Protein AF-A0A391NPY3-F1 (afdb_monomer_lite)

Structure (mmCIF, N/CA/C/O backbone):
data_AF-A0A391NPY3-F1
#
_entry.id   AF-A0A391NPY3-F1
#
loop_
_atom_site.group_PDB
_atom_site.id
_atom_site.type_symbol
_atom_site.label_atom_id
_atom_site.label_alt_id
_atom_site.label_comp_id
_atom_site.label_asym_id
_atom_site.label_entity_id
_atom_site.label_seq_id
_atom_site.pdbx_PDB_ins_code
_atom_site.Cartn_x
_atom_site.Cartn_y
_atom_site.Cartn_z
_atom_site.occupancy
_atom_site.B_iso_or_equiv
_atom_site.auth_seq_id
_atom_site.auth_comp_id
_atom_site.auth_asym_id
_atom_site.auth_atom_id
_atom_site.pdbx_PDB_model_num
ATOM 1 N N . MET A 1 1 ? 20.842 -18.224 27.384 1.00 42.56 1 MET A N 1
ATOM 2 C CA . MET A 1 1 ? 20.059 -18.065 28.627 1.00 42.56 1 MET A CA 1
ATOM 3 C C . MET A 1 1 ? 18.947 -19.101 28.589 1.00 42.56 1 MET A C 1
ATOM 5 O O . MET A 1 1 ? 18.108 -19.013 27.705 1.00 42.56 1 MET A O 1
ATOM 9 N N . SER A 1 2 ? 19.017 -20.134 29.434 1.00 49.66 2 SER A N 1
ATOM 10 C CA . SER A 1 2 ? 17.992 -21.187 29.504 1.00 49.66 2 SER A CA 1
ATOM 11 C C . SER A 1 2 ? 16.787 -20.652 30.267 1.00 49.66 2 SER A C 1
ATOM 13 O O . SER A 1 2 ? 16.953 -20.115 31.360 1.00 49.66 2 SER A O 1
ATOM 15 N N . THR A 1 3 ? 15.589 -20.786 29.708 1.00 57.50 3 THR A N 1
ATOM 16 C CA . THR A 1 3 ? 14.341 -20.515 30.428 1.00 57.50 3 THR A CA 1
ATOM 17 C C . THR A 1 3 ? 14.216 -21.445 31.648 1.00 57.50 3 THR A C 1
ATOM 19 O O . THR A 1 3 ? 14.620 -22.610 31.556 1.00 57.50 3 THR A O 1
ATOM 22 N N . PRO A 1 4 ? 13.687 -20.967 32.793 1.00 59.62 4 PRO A N 1
ATOM 23 C CA . PRO A 1 4 ? 13.442 -21.801 33.969 1.00 59.62 4 PRO A CA 1
ATOM 24 C C . PRO A 1 4 ? 12.444 -22.930 33.674 1.00 59.62 4 PRO A C 1
ATOM 26 O O . PRO A 1 4 ? 11.470 -22.740 32.941 1.00 59.62 4 PRO A O 1
ATOM 29 N N . GLN A 1 5 ? 12.679 -24.106 34.262 1.00 53.53 5 GLN A N 1
ATOM 30 C CA . GLN A 1 5 ? 11.813 -25.282 34.131 1.00 53.53 5 GLN A CA 1
ATOM 31 C C . GLN A 1 5 ? 10.388 -24.971 34.610 1.00 53.53 5 GLN A C 1
ATOM 33 O O . GLN A 1 5 ? 10.174 -24.647 35.774 1.00 53.53 5 GLN A O 1
ATOM 38 N N . GLY A 1 6 ? 9.423 -25.068 33.689 1.00 64.81 6 GLY A N 1
ATOM 39 C CA . GLY A 1 6 ? 7.993 -24.871 33.953 1.00 64.81 6 GLY A CA 1
ATOM 40 C C . GLY A 1 6 ? 7.332 -23.741 33.159 1.00 64.81 6 GLY A C 1
ATOM 41 O O . GLY A 1 6 ? 6.106 -23.695 33.100 1.00 64.81 6 GLY A O 1
ATOM 42 N N . GLN A 1 7 ? 8.097 -22.865 32.499 1.00 63.81 7 GLN A N 1
ATOM 43 C CA . GLN A 1 7 ? 7.529 -21.918 31.535 1.00 63.81 7 GLN A CA 1
ATOM 44 C C . GLN A 1 7 ? 7.487 -22.544 30.140 1.00 63.81 7 GLN A C 1
ATOM 46 O O . GLN A 1 7 ? 8.518 -22.890 29.564 1.00 63.81 7 GLN A O 1
ATOM 51 N N . VAL A 1 8 ? 6.279 -22.681 29.591 1.00 66.44 8 VAL A N 1
ATOM 52 C CA . VAL A 1 8 ? 6.093 -23.021 28.179 1.00 66.44 8 VAL A CA 1
ATOM 53 C C . VAL A 1 8 ? 6.633 -21.852 27.363 1.00 66.44 8 VAL A C 1
ATOM 55 O O . VAL A 1 8 ? 6.275 -20.703 27.626 1.00 66.44 8 VAL A O 1
ATOM 58 N N . ALA A 1 9 ? 7.504 -22.123 26.392 1.00 64.56 9 ALA A N 1
ATOM 59 C CA . ALA A 1 9 ? 7.947 -21.093 25.466 1.00 64.56 9 ALA A CA 1
ATOM 60 C C . ALA A 1 9 ? 6.713 -20.518 24.757 1.00 64.56 9 ALA A C 1
ATOM 62 O O . ALA A 1 9 ? 6.048 -21.211 23.986 1.00 64.56 9 ALA A O 1
ATOM 63 N N . VAL A 1 10 ? 6.379 -19.263 25.052 1.00 66.12 10 VAL A N 1
ATOM 64 C CA . VAL A 1 10 ? 5.342 -18.553 24.309 1.00 66.12 10 VAL A CA 1
ATOM 65 C C . VAL A 1 10 ? 5.910 -18.317 22.913 1.00 66.12 10 VAL A C 1
ATOM 67 O O . VAL A 1 10 ? 7.033 -17.830 22.774 1.00 66.12 10 VAL A O 1
ATOM 70 N N . GLY A 1 11 ? 5.174 -18.741 21.885 1.00 71.00 11 GLY A N 1
ATOM 71 C CA . GLY A 1 11 ? 5.588 -18.590 20.492 1.00 71.00 11 GLY A CA 1
ATOM 72 C C . GLY A 1 11 ? 5.842 -17.130 20.089 1.00 71.00 11 GLY A C 1
ATOM 73 O O . GLY A 1 11 ? 5.640 -16.192 20.858 1.00 71.00 11 GLY A O 1
ATOM 74 N N . LEU A 1 12 ? 6.291 -16.934 18.848 1.00 76.88 12 LEU A N 1
ATOM 75 C CA . LEU A 1 12 ? 6.620 -15.613 18.312 1.00 76.88 12 LEU A CA 1
ATOM 76 C C . LEU A 1 12 ? 5.402 -14.663 18.366 1.00 76.88 12 LEU A C 1
ATOM 78 O O . LEU A 1 12 ? 4.324 -15.018 17.895 1.00 76.88 12 LEU A O 1
ATOM 82 N N . GLY A 1 13 ? 5.583 -13.444 18.888 1.00 82.00 13 GLY A N 1
ATOM 83 C CA . GLY A 1 13 ? 4.523 -12.432 18.945 1.00 82.00 13 GLY A CA 1
ATOM 84 C C . GLY A 1 13 ? 4.024 -12.019 17.554 1.00 82.00 13 GLY A C 1
ATOM 85 O O . GLY A 1 13 ? 4.825 -11.673 16.674 1.00 82.00 13 GLY A O 1
ATOM 86 N N . ILE A 1 14 ? 2.702 -12.054 17.369 1.00 89.19 14 ILE A N 1
ATOM 87 C CA . ILE A 1 14 ? 1.995 -11.579 16.172 1.00 89.19 14 ILE A CA 1
ATOM 88 C C . ILE A 1 14 ? 1.329 -10.228 16.451 1.00 89.19 14 ILE A C 1
ATOM 90 O O . ILE A 1 14 ? 0.921 -9.960 17.582 1.00 89.19 14 ILE A O 1
ATOM 94 N N . HIS A 1 15 ? 1.209 -9.391 15.420 1.00 90.00 15 HIS A N 1
ATOM 95 C CA . HIS A 1 15 ? 0.408 -8.173 15.516 1.00 90.00 15 HIS A CA 1
ATOM 96 C C . HIS A 1 15 ? -1.084 -8.529 15.562 1.00 90.00 15 HIS A C 1
ATOM 98 O O . HIS A 1 15 ? -1.509 -9.566 15.046 1.00 90.00 15 HIS A O 1
ATOM 104 N N . TRP A 1 16 ? -1.888 -7.658 16.162 1.00 90.62 16 TRP A N 1
ATOM 105 C CA . TRP A 1 16 ? -3.339 -7.800 16.246 1.00 90.62 16 TRP A CA 1
ATOM 106 C C . TRP A 1 16 ? -3.999 -6.417 16.216 1.00 90.62 16 TRP A C 1
ATOM 108 O O . TRP A 1 16 ? -3.373 -5.418 16.564 1.00 90.62 16 TRP A O 1
ATOM 118 N N . CYS A 1 17 ? -5.268 -6.358 15.809 1.00 89.00 17 CYS A N 1
ATOM 119 C CA . CYS A 1 17 ? -6.099 -5.157 15.912 1.00 89.00 17 CYS A CA 1
ATOM 120 C C . CYS A 1 17 ? -7.391 -5.496 16.654 1.00 89.00 17 CYS A C 1
ATOM 122 O O . CYS A 1 17 ? -7.894 -6.617 16.572 1.00 89.00 17 CYS A O 1
ATOM 124 N N . SER A 1 18 ? -7.939 -4.520 17.373 1.00 90.56 18 SER A N 1
ATOM 125 C CA . SER A 1 18 ? -9.266 -4.632 17.977 1.00 90.56 18 SER A CA 1
ATOM 126 C C . SER A 1 18 ? -10.359 -4.689 16.903 1.00 90.56 18 SER A C 1
ATOM 128 O O . SER A 1 18 ? -10.220 -4.129 15.819 1.00 90.56 18 SER A O 1
ATOM 130 N N . THR A 1 19 ? -11.508 -5.281 17.223 1.00 90.00 19 THR A N 1
ATOM 131 C CA . THR A 1 19 ? -12.679 -5.319 16.326 1.00 90.00 19 THR A CA 1
ATOM 132 C C . THR A 1 19 ? -13.251 -3.937 16.003 1.00 90.00 19 THR A C 1
ATOM 134 O O . THR A 1 19 ? -14.011 -3.795 15.051 1.00 90.00 19 THR A O 1
ATOM 137 N N . LYS A 1 20 ? -12.893 -2.912 16.785 1.00 89.88 20 LYS A N 1
ATOM 138 C CA . LYS A 1 20 ? -13.312 -1.515 16.586 1.00 89.88 20 LYS A CA 1
ATOM 139 C C . LYS A 1 20 ? -12.323 -0.698 15.748 1.00 89.88 20 LYS A C 1
ATOM 141 O O . LYS A 1 20 ? -12.486 0.517 15.650 1.00 89.88 20 LYS A O 1
ATOM 146 N N . CYS A 1 21 ? -11.278 -1.327 15.209 1.00 90.69 21 CYS A N 1
ATOM 147 C CA . CYS A 1 21 ? -10.292 -0.633 14.393 1.00 90.69 21 CYS A CA 1
ATOM 148 C C . CYS A 1 21 ? -10.935 -0.044 13.125 1.00 90.69 21 CYS A C 1
ATOM 150 O O . CYS A 1 21 ? -11.760 -0.713 12.495 1.00 90.69 21 CYS A O 1
ATOM 152 N N . PRO A 1 22 ? -10.563 1.186 12.725 1.00 91.44 22 PRO A N 1
ATOM 153 C CA . PRO A 1 22 ? -10.893 1.691 11.402 1.00 91.44 22 PRO A CA 1
ATOM 154 C C . PRO A 1 22 ? -10.225 0.838 10.319 1.00 91.44 22 PRO A C 1
ATOM 156 O O . PRO A 1 22 ? -9.279 0.087 10.571 1.00 91.44 22 PRO A O 1
ATOM 159 N N . THR A 1 23 ? -10.722 0.975 9.094 1.00 94.00 23 THR A N 1
ATOM 160 C CA . THR A 1 23 ? -10.200 0.265 7.929 1.00 94.00 23 THR A CA 1
ATOM 161 C C . THR A 1 23 ? -9.609 1.227 6.912 1.00 94.00 23 THR A C 1
ATOM 163 O O . THR A 1 23 ? -10.108 2.339 6.753 1.00 94.00 23 THR A O 1
ATOM 166 N N . ALA A 1 24 ? -8.603 0.770 6.177 1.00 95.44 24 ALA A N 1
ATOM 167 C CA . ALA A 1 24 ? -7.933 1.528 5.132 1.00 95.44 24 ALA A CA 1
ATOM 168 C C . ALA A 1 24 ? -7.814 0.727 3.828 1.00 95.44 24 ALA A C 1
ATOM 170 O O . ALA A 1 24 ? -7.976 -0.499 3.797 1.00 95.44 24 ALA A O 1
ATOM 171 N N . GLU A 1 25 ? -7.513 1.438 2.747 1.00 97.44 25 GLU A N 1
ATOM 172 C CA . GLU A 1 25 ? -6.937 0.852 1.540 1.00 97.44 25 GLU A CA 1
ATOM 173 C C . GLU A 1 25 ? -5.414 0.798 1.696 1.00 97.44 25 GLU A C 1
ATOM 175 O O . GLU A 1 25 ? -4.796 1.757 2.154 1.00 97.44 25 GLU A O 1
ATOM 180 N N . VAL A 1 26 ? -4.796 -0.318 1.322 1.00 97.81 26 VAL A N 1
ATOM 181 C CA . VAL A 1 26 ? -3.343 -0.489 1.361 1.00 97.81 26 VAL A CA 1
ATOM 182 C C . VAL A 1 26 ? -2.858 -0.905 -0.019 1.00 97.81 26 VAL A C 1
ATOM 184 O O . VAL A 1 26 ? -3.233 -1.961 -0.530 1.00 97.81 26 VAL A O 1
ATOM 187 N N . ARG A 1 27 ? -2.006 -0.077 -0.618 1.00 98.12 27 ARG A N 1
ATOM 188 C CA . ARG A 1 27 ? -1.392 -0.285 -1.928 1.00 98.12 27 ARG A CA 1
ATOM 189 C C . ARG A 1 27 ? 0.016 -0.826 -1.738 1.00 98.12 27 ARG A C 1
ATOM 191 O O . ARG A 1 27 ? 0.884 -0.203 -1.119 1.00 98.12 27 ARG A O 1
ATOM 198 N N . VAL A 1 28 ? 0.232 -2.026 -2.252 1.00 97.12 28 VAL A N 1
ATOM 199 C CA . VAL A 1 28 ? 1.496 -2.745 -2.171 1.00 97.12 28 VAL A CA 1
ATOM 200 C C . VAL A 1 28 ? 2.142 -2.752 -3.547 1.00 97.12 28 VAL A C 1
ATOM 202 O O . VAL A 1 28 ? 1.612 -3.353 -4.475 1.00 97.12 28 VAL A O 1
ATOM 205 N N . TYR A 1 29 ? 3.294 -2.095 -3.653 1.00 95.69 29 TYR A N 1
ATOM 206 C CA . TYR A 1 29 ? 4.051 -1.995 -4.896 1.00 95.69 29 TYR A CA 1
ATOM 207 C C . TYR A 1 29 ? 5.147 -3.063 -4.977 1.00 95.69 29 TYR A C 1
ATOM 209 O O . TYR A 1 29 ? 5.790 -3.382 -3.965 1.00 95.69 29 TYR A O 1
ATOM 217 N N . ASN A 1 30 ? 5.349 -3.579 -6.188 1.00 91.81 30 ASN A N 1
ATOM 218 C CA . ASN A 1 30 ? 6.430 -4.474 -6.601 1.00 91.81 30 ASN A CA 1
ATOM 219 C C . ASN A 1 30 ? 7.110 -3.906 -7.864 1.00 91.81 30 ASN A C 1
ATOM 221 O O . ASN A 1 30 ? 6.789 -2.806 -8.314 1.00 91.81 30 ASN A O 1
ATOM 225 N N . HIS A 1 31 ? 8.058 -4.645 -8.446 1.00 92.00 31 HIS A N 1
ATOM 226 C CA . HIS A 1 31 ? 8.707 -4.249 -9.698 1.00 92.00 31 HIS A CA 1
ATOM 227 C C . HIS A 1 31 ? 7.676 -4.022 -10.815 1.00 92.00 31 HIS A C 1
ATOM 229 O O . HIS A 1 31 ? 6.785 -4.851 -11.004 1.00 92.00 31 HIS A O 1
ATOM 235 N N . LEU A 1 32 ? 7.806 -2.900 -11.536 1.00 93.75 32 LEU A N 1
ATOM 236 C CA . LEU A 1 32 ? 6.930 -2.538 -12.658 1.00 93.75 32 LEU A CA 1
ATOM 237 C C . LEU A 1 32 ? 7.114 -3.469 -13.860 1.00 93.75 32 LEU A C 1
ATOM 239 O O . LEU A 1 32 ? 6.149 -3.764 -14.554 1.00 93.75 32 LEU A O 1
ATOM 243 N N . PHE A 1 33 ? 8.340 -3.928 -14.078 1.00 92.12 33 PHE A N 1
ATOM 244 C CA . PHE A 1 33 ? 8.727 -4.840 -15.147 1.00 92.12 33 PHE A CA 1
ATOM 245 C C . PHE A 1 33 ? 8.985 -6.234 -14.577 1.00 92.12 33 PHE A C 1
ATOM 247 O O . PHE A 1 33 ? 9.371 -6.361 -13.410 1.00 92.12 33 PHE A O 1
ATOM 254 N N . LYS A 1 34 ? 8.758 -7.275 -15.382 1.00 88.19 34 LYS A N 1
ATOM 255 C CA . LYS A 1 34 ? 9.129 -8.651 -15.016 1.00 88.19 34 LYS A CA 1
ATOM 256 C C . LYS A 1 34 ? 10.631 -8.859 -15.188 1.00 88.19 34 LYS A C 1
ATOM 258 O O . LYS A 1 34 ? 11.245 -9.534 -14.363 1.00 88.19 34 LYS A O 1
ATOM 263 N N . SER A 1 35 ? 11.215 -8.275 -16.234 1.00 85.19 35 SER A N 1
ATOM 264 C CA . SER A 1 35 ? 12.655 -8.324 -16.461 1.00 85.19 35 SER A CA 1
ATOM 265 C C . SER A 1 35 ? 13.421 -7.399 -15.494 1.00 85.19 35 SER A C 1
ATOM 267 O O . SER A 1 35 ? 12.937 -6.320 -15.136 1.00 85.19 35 SER A O 1
ATOM 269 N N . PRO A 1 36 ? 14.640 -7.779 -15.062 1.00 83.50 36 PRO A N 1
ATOM 270 C CA . PRO A 1 36 ? 15.515 -6.885 -14.302 1.00 83.50 36 PRO A CA 1
ATOM 271 C C . PRO A 1 36 ? 15.980 -5.665 -15.111 1.00 83.50 36 PRO A C 1
ATOM 273 O O . PRO A 1 36 ? 16.215 -4.603 -14.534 1.00 83.50 36 PRO A O 1
ATOM 276 N N . ASN A 1 37 ? 16.123 -5.824 -16.432 1.00 82.81 37 ASN A N 1
ATOM 277 C CA . ASN A 1 37 ? 16.544 -4.781 -17.359 1.00 82.81 37 ASN A CA 1
ATOM 278 C C . ASN A 1 37 ? 15.529 -4.646 -18.515 1.00 82.81 37 ASN A C 1
ATOM 280 O O . ASN A 1 37 ? 15.598 -5.416 -19.471 1.00 82.81 37 ASN A O 1
ATOM 284 N N . PRO A 1 38 ? 14.629 -3.648 -18.480 1.00 74.06 38 PRO A N 1
ATOM 285 C CA . PRO A 1 38 ? 13.549 -3.505 -19.462 1.00 74.06 38 PRO A CA 1
ATOM 286 C C . PRO A 1 38 ? 14.009 -3.009 -20.841 1.00 74.06 38 PRO A C 1
ATOM 288 O O . PRO A 1 38 ? 13.191 -2.877 -21.749 1.00 74.06 38 PRO A O 1
ATOM 291 N N . TYR A 1 39 ? 15.296 -2.684 -21.000 1.00 74.19 39 TYR A N 1
ATOM 292 C CA . TYR A 1 39 ? 15.880 -2.277 -22.280 1.00 74.19 39 TYR A CA 1
ATOM 293 C C . TYR A 1 39 ? 16.460 -3.455 -23.069 1.00 74.19 39 TYR A C 1
ATOM 295 O O . TYR A 1 39 ? 16.876 -3.271 -24.214 1.00 74.19 39 TYR A O 1
ATOM 303 N N . GLU A 1 40 ? 16.521 -4.646 -22.469 1.00 74.75 40 GLU A N 1
ATOM 304 C CA . GLU A 1 40 ? 16.939 -5.854 -23.172 1.00 74.75 40 GLU A CA 1
ATOM 305 C C . GLU A 1 40 ? 15.797 -6.412 -24.035 1.00 74.75 40 GLU A C 1
ATOM 307 O O . GLU A 1 40 ? 14.621 -6.260 -23.689 1.00 74.75 40 GLU A O 1
ATOM 312 N N . PRO A 1 41 ? 16.119 -7.055 -25.174 1.00 69.19 41 PRO A N 1
ATOM 313 C CA . PRO A 1 41 ? 15.114 -7.704 -26.000 1.00 69.19 41 PRO A CA 1
ATOM 314 C C . PRO A 1 41 ? 14.336 -8.736 -25.179 1.00 69.19 41 PRO A C 1
ATOM 316 O O . PRO A 1 41 ? 14.925 -9.584 -24.511 1.00 69.19 41 PRO A O 1
ATOM 319 N N . ILE A 1 42 ? 13.006 -8.683 -25.250 1.00 64.94 42 ILE A N 1
ATOM 320 C CA . ILE A 1 42 ? 12.138 -9.633 -24.552 1.00 64.94 42 ILE A CA 1
ATOM 321 C C . ILE A 1 42 ? 12.207 -10.965 -25.299 1.00 64.94 42 ILE A C 1
ATOM 323 O O . ILE A 1 42 ? 11.576 -11.134 -26.341 1.00 64.94 42 ILE A O 1
ATOM 327 N N . VAL A 1 43 ? 12.981 -11.908 -24.769 1.00 61.25 43 VAL A N 1
ATOM 328 C CA . VAL A 1 43 ? 13.019 -13.287 -25.264 1.00 61.25 43 VAL A CA 1
ATOM 329 C C . VAL A 1 43 ? 11.988 -14.091 -24.470 1.00 61.25 43 VAL A C 1
ATOM 331 O O . VAL A 1 43 ? 12.169 -14.335 -23.273 1.00 61.25 43 VAL A O 1
ATOM 334 N N . GLU A 1 44 ? 10.875 -14.479 -25.100 1.00 48.19 44 GLU A N 1
ATOM 335 C CA . GLU A 1 44 ? 9.896 -15.363 -24.456 1.00 48.19 44 GLU A CA 1
ATOM 336 C C . GLU A 1 44 ? 10.591 -16.685 -24.072 1.00 48.19 44 GLU A C 1
ATOM 338 O O . GLU A 1 44 ? 11.159 -17.374 -24.913 1.00 48.19 44 GLU A O 1
ATOM 343 N N . GLY A 1 45 ? 10.609 -17.003 -22.770 1.00 53.28 45 GLY A N 1
ATOM 344 C CA . GLY A 1 45 ? 11.281 -18.190 -22.219 1.00 53.28 45 GLY A CA 1
ATOM 345 C C . GLY A 1 45 ? 12.507 -17.924 -21.334 1.00 53.28 45 GLY A C 1
ATOM 346 O O . GLY A 1 45 ? 13.007 -18.866 -20.724 1.00 53.28 45 GLY A O 1
ATOM 347 N N . GLN A 1 46 ? 12.967 -16.676 -21.183 1.00 41.44 46 GLN A N 1
ATOM 348 C CA . GLN A 1 46 ? 14.065 -16.321 -20.264 1.00 41.44 46 GLN A CA 1
ATOM 349 C C . GLN A 1 46 ? 13.578 -15.487 -19.077 1.00 41.44 46 GLN A C 1
ATOM 351 O O . GLN A 1 46 ? 14.030 -14.375 -18.819 1.00 41.44 46 GLN A O 1
ATOM 356 N N . GLY A 1 47 ? 12.667 -16.055 -18.293 1.00 40.44 47 GLY A N 1
ATOM 357 C CA . GLY A 1 47 ? 12.472 -15.625 -16.912 1.00 40.44 47 GLY A CA 1
ATOM 358 C C . GLY A 1 47 ? 13.583 -16.173 -16.021 1.00 40.44 47 GLY A C 1
ATOM 359 O O . GLY A 1 47 ? 13.263 -16.868 -15.077 1.00 40.44 47 GLY A O 1
ATOM 360 N N . GLU A 1 48 ? 14.856 -15.952 -16.354 1.00 38.25 48 GLU A N 1
ATOM 361 C CA . GLU A 1 48 ? 16.014 -16.360 -15.548 1.00 38.25 48 GLU A CA 1
ATOM 362 C C . GLU A 1 48 ? 17.282 -15.746 -16.159 1.00 38.25 48 GLU A C 1
ATOM 364 O O . GLU A 1 48 ? 17.728 -16.133 -17.240 1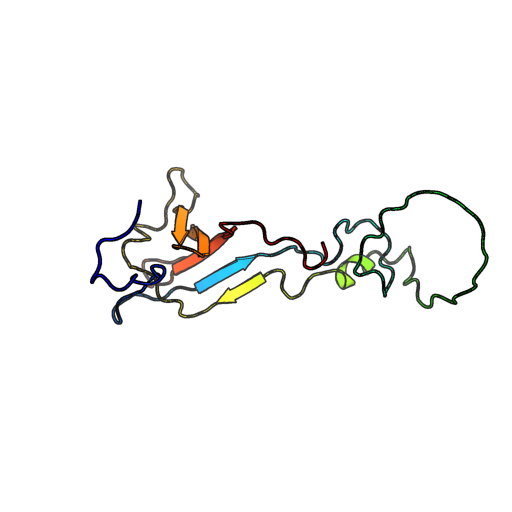.00 38.25 48 GLU A O 1
ATOM 369 N N . ALA A 1 49 ? 17.871 -14.767 -15.469 1.00 38.31 49 ALA A N 1
ATOM 370 C CA . ALA A 1 49 ? 19.147 -14.185 -15.856 1.00 38.31 49 ALA A CA 1
ATOM 371 C C . ALA A 1 49 ? 20.254 -15.243 -15.726 1.00 38.31 49 ALA A C 1
ATOM 373 O O . ALA A 1 49 ? 20.843 -15.425 -14.658 1.00 38.31 49 ALA A O 1
ATOM 374 N N . LYS A 1 50 ? 20.574 -15.942 -16.818 1.00 33.84 50 LYS A N 1
ATOM 375 C CA . LYS A 1 50 ? 21.842 -16.666 -16.911 1.00 33.84 50 LYS A CA 1
ATOM 376 C C . LYS A 1 50 ? 22.958 -15.636 -17.034 1.00 33.84 50 LYS A C 1
ATOM 378 O O . LYS A 1 50 ? 23.155 -15.030 -18.082 1.00 33.84 50 LYS A O 1
ATOM 383 N N . LYS A 1 51 ? 23.701 -15.451 -15.942 1.00 32.84 51 LYS A N 1
ATOM 384 C CA . LYS A 1 51 ? 25.010 -14.795 -15.941 1.00 32.84 51 LYS A CA 1
ATOM 385 C C . LYS A 1 51 ? 25.880 -15.480 -16.998 1.00 32.84 51 LYS A C 1
ATOM 387 O O . LYS A 1 51 ? 26.246 -16.642 -16.837 1.00 32.84 51 LYS A O 1
ATOM 392 N N . ALA A 1 52 ? 26.178 -14.767 -18.079 1.00 33.16 52 ALA A N 1
ATOM 393 C CA . ALA A 1 52 ? 27.106 -15.221 -19.099 1.00 33.16 52 ALA A CA 1
ATOM 394 C C . ALA A 1 52 ? 28.519 -15.298 -18.496 1.00 33.16 52 ALA A C 1
ATOM 396 O O . ALA A 1 52 ? 29.205 -14.287 -18.358 1.00 33.16 52 ALA A O 1
ATOM 397 N N . GLU A 1 53 ? 28.955 -16.499 -18.118 1.00 33.91 53 GLU A N 1
ATOM 398 C CA . GLU A 1 53 ? 30.375 -16.843 -18.146 1.00 33.91 53 GLU A CA 1
ATOM 399 C C . GLU A 1 53 ? 30.704 -17.344 -19.550 1.00 33.91 53 GLU A C 1
ATOM 401 O O . GLU A 1 53 ? 30.112 -18.293 -20.062 1.00 33.91 53 GLU A O 1
ATOM 406 N N . ALA A 1 54 ? 31.628 -16.641 -20.195 1.00 39.31 54 ALA A N 1
ATOM 407 C CA . ALA A 1 54 ? 32.073 -16.928 -21.541 1.00 39.31 54 ALA A CA 1
ATOM 408 C C . ALA A 1 54 ? 32.892 -18.228 -21.592 1.00 39.31 54 ALA A C 1
ATOM 410 O O . ALA A 1 54 ? 33.977 -18.307 -21.013 1.00 39.31 54 ALA A O 1
ATOM 411 N N . LYS A 1 55 ? 32.433 -19.199 -22.388 1.00 32.38 55 LYS A N 1
ATOM 412 C CA . LYS A 1 55 ? 33.304 -20.020 -23.243 1.00 32.38 55 LYS A CA 1
ATOM 413 C C . LYS A 1 55 ? 32.498 -20.589 -24.425 1.00 32.38 55 LYS A C 1
ATOM 415 O O . LYS A 1 55 ? 31.329 -20.910 -24.221 1.00 32.38 55 LYS A O 1
ATOM 420 N N . PRO A 1 56 ? 33.066 -20.649 -25.645 1.00 45.78 56 PRO A N 1
ATOM 421 C CA . PRO A 1 56 ? 32.295 -20.846 -26.861 1.00 45.78 56 PRO A CA 1
ATOM 422 C C . PRO A 1 56 ? 32.216 -22.328 -27.260 1.00 45.78 56 PRO A C 1
ATOM 424 O O . PRO A 1 56 ? 32.935 -23.163 -26.716 1.00 45.78 56 PRO A O 1
ATOM 427 N N . GLU A 1 57 ? 31.381 -22.573 -28.275 1.00 41.97 57 GLU A N 1
ATOM 428 C CA . GLU A 1 57 ? 31.325 -23.762 -29.144 1.00 41.97 57 GLU A CA 1
ATOM 429 C C . GLU A 1 57 ? 30.408 -24.907 -28.682 1.00 41.97 57 GLU A C 1
ATOM 431 O O . GLU A 1 57 ? 30.823 -25.823 -27.980 1.00 41.97 57 GLU A O 1
ATOM 436 N N . ALA A 1 58 ? 29.156 -24.875 -29.150 1.00 33.59 58 ALA A N 1
ATOM 437 C CA . ALA A 1 58 ? 28.510 -26.001 -29.834 1.00 33.59 58 ALA A CA 1
ATOM 438 C C . ALA A 1 58 ? 27.145 -25.551 -30.378 1.00 33.59 58 ALA A C 1
ATOM 440 O O . ALA A 1 58 ? 26.298 -25.044 -29.643 1.00 33.59 58 ALA A O 1
ATOM 441 N N . GLU A 1 59 ? 26.971 -25.723 -31.682 1.00 49.81 59 GLU A N 1
ATOM 442 C CA . GLU A 1 59 ? 25.760 -25.451 -32.450 1.00 49.81 59 GLU A CA 1
ATOM 443 C C . GLU A 1 59 ? 24.584 -26.289 -31.930 1.00 49.81 59 GLU A C 1
ATOM 445 O O . GLU A 1 59 ? 24.648 -27.517 -31.904 1.00 49.81 59 GLU A O 1
A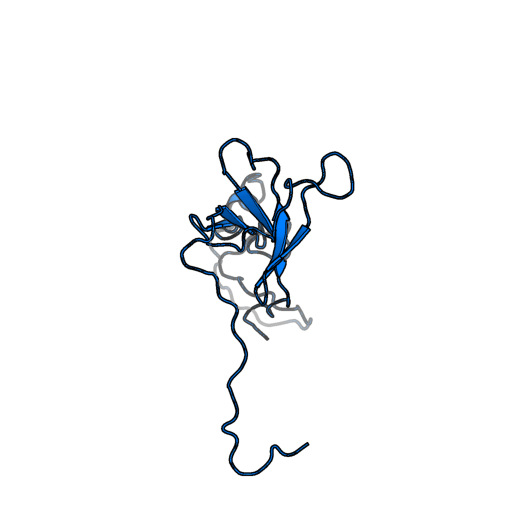TOM 450 N N . VAL A 1 60 ? 23.491 -25.625 -31.549 1.00 36.16 60 VAL A N 1
ATOM 451 C CA . VAL A 1 60 ? 22.154 -26.223 -31.551 1.00 36.16 60 VAL A CA 1
ATOM 452 C C . VAL A 1 60 ? 21.206 -25.167 -32.097 1.00 36.16 60 VAL A C 1
ATOM 454 O O . VAL A 1 60 ? 20.920 -24.169 -31.435 1.00 36.16 60 VAL A O 1
ATOM 457 N N . GLU A 1 61 ? 20.750 -25.387 -33.327 1.00 45.88 61 GLU A N 1
ATOM 458 C CA . GLU A 1 61 ? 19.624 -24.662 -33.900 1.00 45.88 61 GLU A CA 1
ATOM 459 C C . GLU A 1 61 ? 18.372 -25.006 -33.088 1.00 45.88 61 GLU A C 1
ATOM 461 O O . GLU A 1 61 ? 17.801 -26.090 -33.198 1.00 45.88 61 GLU A O 1
ATOM 466 N N . ALA A 1 62 ? 17.980 -24.086 -32.213 1.00 40.41 62 ALA A N 1
ATOM 467 C CA . ALA A 1 62 ? 16.633 -24.015 -31.685 1.00 40.41 62 ALA A CA 1
ATOM 468 C C . ALA A 1 62 ? 15.981 -22.810 -32.358 1.00 40.41 62 ALA A C 1
ATOM 470 O O . ALA A 1 62 ? 16.360 -21.667 -32.095 1.00 40.41 62 ALA A O 1
ATOM 471 N N . GLU A 1 63 ? 15.049 -23.080 -33.268 1.00 45.44 63 GLU A N 1
ATOM 472 C CA . GLU A 1 63 ? 14.214 -22.064 -33.898 1.00 45.44 63 GLU A CA 1
ATOM 473 C C . GLU A 1 63 ? 13.432 -21.317 -32.808 1.00 45.44 63 GLU A C 1
ATOM 475 O O . GLU A 1 63 ? 12.447 -21.807 -32.258 1.00 45.44 63 GLU A O 1
ATOM 480 N N . ALA A 1 64 ? 13.925 -20.133 -32.449 1.00 41.00 64 ALA A N 1
ATOM 481 C CA . ALA A 1 64 ? 13.237 -19.190 -31.588 1.00 41.00 64 ALA A CA 1
ATOM 482 C C . ALA A 1 64 ? 12.295 -18.334 -32.448 1.00 41.00 64 ALA A C 1
ATOM 484 O O . ALA A 1 64 ? 12.646 -17.241 -32.892 1.00 41.00 64 ALA A O 1
ATOM 485 N N . GLU A 1 65 ? 11.087 -18.834 -32.690 1.00 43.53 65 GLU A N 1
ATOM 486 C CA . GLU A 1 65 ? 9.928 -17.970 -32.935 1.00 43.53 65 GLU A CA 1
ATOM 487 C C . GLU A 1 65 ? 9.559 -17.323 -31.580 1.00 43.53 65 GLU A C 1
ATOM 489 O O . GLU A 1 65 ? 9.510 -18.016 -30.572 1.00 43.53 65 GLU A O 1
ATOM 494 N N . VAL A 1 66 ? 9.329 -16.025 -31.380 1.00 45.56 66 VAL A N 1
ATOM 495 C CA . VAL A 1 66 ? 8.995 -14.897 -32.247 1.00 45.56 66 VAL A CA 1
ATOM 496 C C . VAL A 1 66 ? 9.769 -13.680 -31.729 1.00 45.56 66 VAL A C 1
ATOM 498 O O . VAL A 1 66 ? 9.510 -13.190 -30.629 1.00 45.56 66 VAL A O 1
ATOM 501 N N . VAL A 1 67 ? 10.675 -13.131 -32.538 1.00 51.28 67 VAL A N 1
ATOM 502 C CA . VAL A 1 67 ? 11.098 -11.737 -32.369 1.00 51.28 67 VAL A CA 1
ATOM 503 C C . VAL A 1 67 ? 9.910 -10.886 -32.813 1.00 51.28 67 VAL A C 1
ATOM 505 O O . VAL A 1 67 ? 9.673 -10.724 -34.010 1.00 51.28 67 VAL A O 1
ATOM 508 N N . LYS A 1 68 ? 9.119 -10.366 -31.865 1.00 55.53 68 LYS A N 1
ATOM 509 C CA . LYS A 1 68 ? 8.264 -9.211 -32.174 1.00 55.53 68 LYS A CA 1
ATOM 510 C C . LYS A 1 68 ? 9.204 -8.123 -32.667 1.00 55.53 68 LYS A C 1
ATOM 512 O O . LYS A 1 68 ? 10.215 -7.878 -32.014 1.00 55.53 68 LYS A O 1
ATOM 517 N N . ASP A 1 69 ? 8.895 -7.593 -33.847 1.00 53.00 69 ASP A N 1
ATOM 518 C CA . ASP A 1 69 ? 9.705 -6.646 -34.611 1.00 53.00 69 ASP A CA 1
ATOM 519 C C . ASP A 1 69 ? 10.567 -5.772 -33.677 1.00 53.00 69 ASP A C 1
ATOM 521 O O . ASP A 1 69 ? 10.005 -5.078 -32.830 1.00 53.00 69 ASP A O 1
ATOM 525 N N . PRO A 1 70 ? 11.910 -5.795 -33.758 1.00 56.03 70 PRO A N 1
ATOM 526 C CA . PRO A 1 70 ? 12.750 -4.935 -32.924 1.00 56.03 70 PRO A CA 1
ATOM 527 C C . PRO A 1 70 ? 12.491 -3.437 -33.181 1.00 56.03 70 PRO A C 1
ATOM 529 O O . PRO A 1 70 ? 12.956 -2.595 -32.412 1.00 56.03 70 PRO A O 1
ATOM 532 N N . ALA A 1 71 ? 11.739 -3.090 -34.234 1.00 62.66 71 ALA A N 1
ATOM 533 C CA . ALA A 1 71 ? 11.203 -1.753 -34.471 1.00 62.66 71 ALA A CA 1
ATOM 534 C C . ALA A 1 71 ? 9.865 -1.467 -33.750 1.00 62.66 71 ALA A C 1
ATOM 536 O O . ALA A 1 71 ? 9.399 -0.322 -33.767 1.00 62.66 71 ALA A O 1
ATOM 537 N N . ASP A 1 72 ? 9.240 -2.456 -33.102 1.00 71.69 72 ASP A N 1
ATOM 538 C CA . ASP A 1 72 ? 8.014 -2.274 -32.329 1.00 71.69 72 ASP A CA 1
ATOM 539 C C . ASP A 1 72 ? 8.307 -1.511 -31.034 1.00 71.69 72 ASP A C 1
ATOM 541 O O . ASP A 1 72 ? 8.696 -2.055 -29.996 1.00 71.69 72 ASP A O 1
ATOM 545 N N . ARG A 1 73 ? 8.041 -0.203 -31.091 1.00 70.75 73 ARG A N 1
ATOM 546 C CA . ARG A 1 73 ? 8.099 0.727 -29.957 1.00 70.75 73 ARG A CA 1
ATOM 547 C C . ARG A 1 73 ? 7.308 0.238 -28.732 1.00 70.75 73 ARG A C 1
ATOM 549 O O . ARG A 1 73 ? 7.586 0.706 -27.629 1.00 70.75 73 ARG A O 1
ATOM 556 N N . ASN A 1 74 ? 6.336 -0.659 -28.894 1.00 79.31 74 ASN A N 1
ATOM 557 C CA . ASN A 1 74 ? 5.456 -1.126 -27.826 1.00 79.31 74 ASN A CA 1
ATOM 558 C C . ASN A 1 74 ? 5.844 -2.487 -27.230 1.00 79.31 74 ASN A C 1
ATOM 560 O O . ASN A 1 74 ? 5.142 -2.953 -26.330 1.00 79.31 74 ASN A O 1
ATOM 564 N N . ALA A 1 75 ? 6.956 -3.101 -27.649 1.00 78.12 75 ALA A N 1
ATOM 565 C CA . ALA A 1 75 ? 7.400 -4.397 -27.125 1.00 78.12 75 ALA A CA 1
ATOM 566 C C . ALA A 1 75 ? 7.460 -4.430 -25.579 1.00 78.12 75 ALA A C 1
ATOM 568 O O . ALA A 1 75 ? 6.981 -5.383 -24.958 1.00 78.12 75 ALA A O 1
ATOM 569 N N . TRP A 1 76 ? 7.925 -3.344 -24.949 1.00 81.44 76 TRP A N 1
ATOM 570 C CA . TRP A 1 76 ? 8.037 -3.196 -23.489 1.00 81.44 76 TRP A CA 1
ATOM 571 C C . TRP A 1 76 ? 6.706 -3.327 -22.728 1.00 81.44 76 TRP A C 1
ATOM 573 O O . TRP A 1 76 ? 6.712 -3.724 -21.564 1.00 81.44 76 TRP A O 1
ATOM 583 N N . LEU A 1 77 ? 5.555 -3.038 -23.355 1.00 86.88 77 LEU A N 1
ATOM 584 C CA . LEU A 1 77 ? 4.241 -3.174 -22.705 1.00 86.88 77 LEU A CA 1
ATOM 585 C C . LEU A 1 77 ? 3.964 -4.623 -22.294 1.00 86.88 77 LEU A C 1
ATOM 587 O O . LEU A 1 77 ? 3.300 -4.870 -21.289 1.00 86.88 77 LEU A O 1
ATOM 591 N N . SER A 1 78 ? 4.497 -5.582 -23.056 1.00 84.38 78 SER A N 1
ATOM 592 C CA . SER A 1 78 ? 4.370 -7.007 -22.750 1.00 84.38 78 SER A CA 1
ATOM 593 C C . SER A 1 78 ? 5.207 -7.438 -21.544 1.00 84.38 78 SER A C 1
ATOM 595 O O . SER A 1 78 ? 4.934 -8.489 -20.959 1.00 84.38 78 SER A O 1
ATOM 597 N N . ASP A 1 79 ? 6.182 -6.623 -21.132 1.00 86.94 79 ASP A N 1
ATOM 598 C CA . ASP A 1 79 ? 7.034 -6.878 -19.972 1.00 86.94 79 ASP A CA 1
ATOM 599 C C . ASP A 1 79 ? 6.496 -6.262 -18.668 1.00 86.94 79 ASP A C 1
ATOM 601 O O . ASP A 1 79 ? 7.022 -6.529 -17.587 1.00 86.94 79 ASP A O 1
ATOM 605 N N . ILE A 1 80 ? 5.406 -5.490 -18.730 1.00 91.06 80 ILE A N 1
ATOM 606 C CA . ILE A 1 80 ? 4.758 -4.955 -17.529 1.00 91.06 80 ILE A CA 1
ATOM 607 C C . ILE A 1 80 ? 4.321 -6.108 -16.615 1.00 91.06 80 ILE A C 1
ATOM 609 O O . ILE A 1 80 ? 3.674 -7.071 -17.035 1.00 91.06 80 ILE A O 1
ATOM 613 N N . ASN A 1 81 ? 4.662 -5.989 -15.336 1.00 92.00 81 ASN A N 1
ATOM 614 C CA . ASN A 1 81 ? 4.243 -6.896 -14.287 1.00 92.00 81 ASN A CA 1
ATOM 615 C C . ASN A 1 81 ? 2.801 -6.564 -13.846 1.00 92.00 81 ASN A C 1
ATOM 617 O O . ASN A 1 81 ? 2.572 -5.488 -13.277 1.00 92.00 81 ASN A O 1
ATOM 621 N N . PRO A 1 82 ? 1.827 -7.474 -14.033 1.00 93.56 82 PRO A N 1
ATOM 622 C CA . PRO A 1 82 ? 0.456 -7.255 -13.573 1.00 93.56 82 PRO A CA 1
ATOM 623 C C . PRO A 1 82 ? 0.350 -7.166 -12.042 1.00 93.56 82 PRO A C 1
ATOM 625 O O . PRO A 1 82 ? -0.570 -6.533 -11.533 1.00 93.56 82 PRO A O 1
ATOM 628 N N . GLU A 1 83 ? 1.306 -7.733 -11.300 1.00 91.88 83 GLU A N 1
ATOM 629 C CA . GLU A 1 83 ? 1.391 -7.651 -9.836 1.00 91.88 83 GLU A CA 1
ATOM 630 C C . GLU A 1 83 ? 2.275 -6.489 -9.348 1.00 91.88 83 GLU A C 1
ATOM 632 O O . GLU A 1 83 ? 2.660 -6.441 -8.176 1.00 91.88 83 GLU A O 1
ATOM 637 N N . SER A 1 84 ? 2.618 -5.542 -10.230 1.00 94.88 84 SER A N 1
ATOM 638 C CA . SER A 1 84 ? 3.378 -4.334 -9.871 1.00 94.88 84 SER A CA 1
ATOM 639 C C . SER A 1 84 ? 2.657 -3.468 -8.838 1.00 94.88 84 SER A C 1
ATOM 641 O O . SER A 1 84 ? 3.308 -2.773 -8.057 1.00 94.88 84 SER A O 1
ATOM 643 N N . MET A 1 85 ? 1.325 -3.551 -8.782 1.00 95.94 85 MET A N 1
ATOM 644 C CA . MET A 1 85 ? 0.496 -2.937 -7.753 1.00 95.94 85 MET A CA 1
ATOM 645 C C . MET A 1 85 ? -0.599 -3.910 -7.314 1.00 95.94 85 MET A C 1
ATOM 647 O O . MET A 1 85 ? -1.432 -4.334 -8.111 1.00 95.94 85 MET A O 1
ATOM 651 N N . VAL A 1 86 ? -0.639 -4.207 -6.018 1.00 96.62 86 VAL A N 1
ATOM 652 C CA . VAL A 1 86 ? -1.704 -4.992 -5.388 1.00 96.62 86 VAL A CA 1
ATOM 653 C C . VAL A 1 86 ? -2.440 -4.109 -4.390 1.00 96.62 86 VAL A C 1
ATOM 655 O O . VAL A 1 86 ? -1.826 -3.515 -3.503 1.00 96.62 86 VAL A O 1
ATOM 658 N N . VAL A 1 87 ? -3.763 -4.022 -4.528 1.00 97.75 87 VAL A N 1
ATOM 659 C CA . VAL A 1 87 ? -4.615 -3.187 -3.672 1.00 97.75 87 VAL A CA 1
ATOM 660 C C . VAL A 1 87 ? -5.389 -4.062 -2.695 1.00 97.75 87 VAL A C 1
ATOM 662 O O . VAL A 1 87 ? -6.210 -4.887 -3.094 1.00 97.75 87 VAL A O 1
ATOM 665 N N . TYR A 1 88 ? -5.171 -3.835 -1.404 1.00 97.62 88 TYR A N 1
ATOM 666 C CA . TYR A 1 88 ? -5.918 -4.462 -0.320 1.00 97.62 88 TYR A CA 1
ATOM 667 C C . TYR A 1 88 ? -6.951 -3.480 0.221 1.00 97.62 88 TYR A C 1
ATOM 669 O O . TYR A 1 88 ? -6.611 -2.389 0.672 1.00 97.62 88 TYR A O 1
ATOM 677 N N . LYS A 1 89 ? -8.226 -3.867 0.182 1.00 96.81 89 LYS A N 1
ATOM 678 C CA . LYS A 1 89 ? -9.337 -3.052 0.688 1.00 96.81 89 LYS A CA 1
ATOM 679 C C . LYS A 1 89 ? -9.740 -3.505 2.085 1.00 96.81 89 LYS A C 1
ATOM 681 O O . LYS A 1 89 ? -9.599 -4.677 2.420 1.00 96.81 89 LYS A O 1
ATOM 686 N N . ASN A 1 90 ? -10.313 -2.584 2.856 1.00 94.94 90 ASN A N 1
ATOM 687 C CA . ASN A 1 90 ? -10.862 -2.840 4.189 1.00 94.94 90 ASN A CA 1
ATOM 688 C C . ASN A 1 90 ? -9.839 -3.429 5.181 1.00 94.94 90 ASN A C 1
ATOM 690 O O . ASN A 1 90 ? -10.192 -4.251 6.026 1.00 94.94 90 ASN A O 1
ATOM 694 N N . VAL A 1 91 ? -8.571 -3.022 5.083 1.00 94.88 91 VAL A N 1
ATOM 695 C CA . VAL A 1 91 ? -7.508 -3.508 5.971 1.00 94.88 91 VAL A CA 1
ATOM 696 C C . VAL A 1 91 ? -7.639 -2.814 7.327 1.00 94.88 91 VAL A C 1
ATOM 698 O O . VAL A 1 91 ? -7.565 -1.584 7.366 1.00 94.88 91 VAL A O 1
ATOM 701 N N . PRO A 1 92 ? -7.839 -3.546 8.438 1.00 93.38 92 PRO A N 1
ATOM 702 C CA . PRO A 1 92 ? -7.907 -2.932 9.754 1.00 93.38 92 PRO A CA 1
ATOM 703 C C . PRO A 1 92 ? -6.536 -2.381 10.147 1.00 93.38 92 PRO A C 1
ATOM 705 O O . PRO A 1 92 ? -5.519 -3.057 9.991 1.00 93.38 92 PRO A O 1
ATOM 708 N N . TYR A 1 93 ? -6.516 -1.171 10.693 1.00 91.25 93 TYR A N 1
ATOM 709 C CA . TYR A 1 93 ? -5.305 -0.556 11.225 1.00 91.25 93 TYR A CA 1
ATOM 710 C C . TYR A 1 93 ? -5.585 0.069 12.589 1.00 91.25 93 TYR A C 1
ATOM 712 O O . TYR A 1 93 ? -6.709 0.468 12.903 1.00 91.25 93 TYR A O 1
ATOM 720 N N . THR A 1 94 ? -4.560 0.152 13.431 1.00 85.31 94 THR A N 1
ATOM 721 C CA . THR A 1 94 ? -4.702 0.789 14.740 1.00 85.31 94 THR A CA 1
ATOM 722 C C . THR A 1 94 ? -4.888 2.2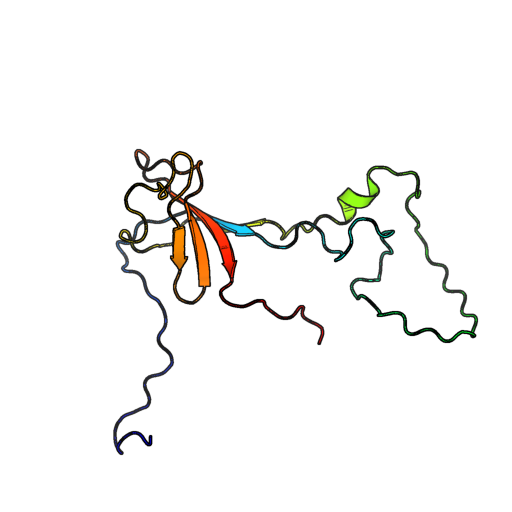88 1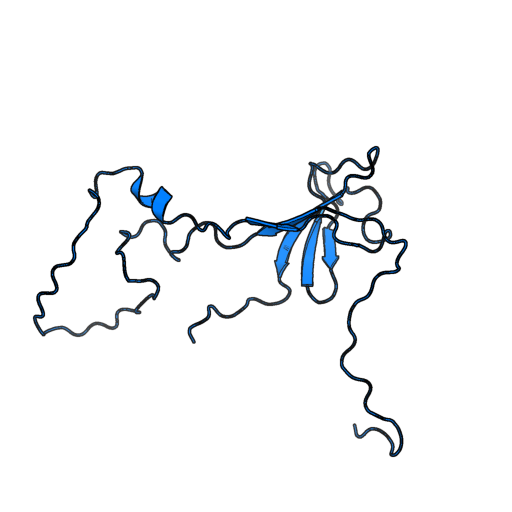4.528 1.00 85.31 94 THR A C 1
ATOM 724 O O . THR A 1 94 ? -4.023 2.937 13.956 1.00 85.31 94 THR A O 1
ATOM 727 N N . GLY A 1 95 ? -5.998 2.862 15.002 1.00 70.94 95 GLY A N 1
ATOM 728 C CA . GLY A 1 95 ? -6.343 4.269 14.744 1.00 70.94 95 GLY A CA 1
ATOM 729 C C . GLY A 1 95 ? -5.297 5.300 15.200 1.00 70.94 95 GLY A C 1
ATOM 730 O O . GLY A 1 95 ? -5.321 6.420 14.718 1.00 70.94 95 GLY A O 1
ATOM 731 N N . HIS A 1 96 ? -4.358 4.922 16.073 1.00 71.31 96 HIS A N 1
ATOM 732 C CA . HIS A 1 96 ? -3.225 5.761 16.487 1.00 71.31 96 HIS A CA 1
ATOM 733 C C . HIS A 1 96 ? -2.068 5.819 15.478 1.00 71.31 96 HIS A C 1
ATOM 735 O O . HIS A 1 96 ? -1.125 6.569 15.692 1.00 71.31 96 HIS A O 1
ATOM 741 N N . VAL A 1 97 ? -2.104 5.012 14.414 1.00 71.62 97 VAL A N 1
ATOM 742 C CA . VAL A 1 97 ? -1.032 4.944 13.404 1.00 71.62 97 VAL A CA 1
ATOM 743 C C . VAL A 1 97 ? -0.997 6.193 12.524 1.00 71.62 97 VAL A C 1
ATOM 745 O O . VAL A 1 97 ? 0.045 6.486 11.949 1.00 71.62 97 VAL A O 1
ATOM 748 N N . VAL A 1 98 ? -2.120 6.907 12.411 1.00 72.50 98 VAL A N 1
ATOM 749 C CA . VAL A 1 98 ? -2.237 8.119 11.599 1.00 72.50 98 VAL A CA 1
ATOM 750 C C . VAL A 1 98 ? -2.945 9.186 12.409 1.00 72.50 98 VAL A C 1
ATOM 752 O O . VAL A 1 98 ? -4.047 8.954 12.911 1.00 72.50 98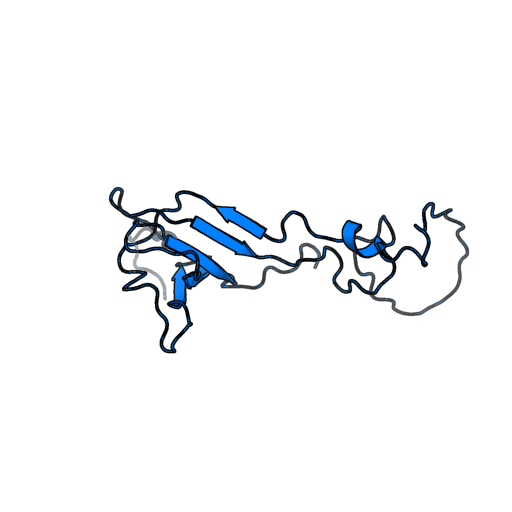 VAL A O 1
ATOM 755 N N . THR A 1 99 ? -2.300 10.336 12.545 1.00 76.12 99 THR A N 1
ATOM 756 C CA . THR A 1 99 ? -2.797 11.467 13.326 1.00 76.12 99 THR A CA 1
ATOM 757 C C . THR A 1 99 ? -3.655 12.373 12.449 1.00 76.12 99 THR A C 1
ATOM 759 O O . THR A 1 99 ? -4.878 12.404 12.596 1.00 76.12 99 THR A O 1
ATOM 762 N N . ASP A 1 100 ? -3.034 13.053 11.491 1.00 78.62 100 ASP A N 1
ATOM 763 C CA . ASP A 1 100 ? -3.696 13.881 10.481 1.00 78.62 100 ASP A CA 1
ATOM 764 C C . ASP A 1 100 ? -3.349 13.463 9.040 1.00 78.62 100 ASP A C 1
ATOM 766 O O . ASP A 1 100 ? -3.885 14.034 8.085 1.00 78.62 100 ASP A O 1
ATOM 770 N N . GLY A 1 101 ? -2.505 12.436 8.875 1.00 79.88 101 GLY A N 1
ATOM 771 C CA . GLY A 1 101 ? -2.060 11.932 7.577 1.00 79.88 101 GLY A CA 1
ATOM 772 C C . GLY A 1 101 ? -0.943 12.751 6.944 1.00 79.88 101 GLY A C 1
ATOM 773 O O . GLY A 1 101 ? -0.533 12.425 5.827 1.00 79.88 101 GLY A O 1
ATOM 774 N N . LYS A 1 102 ? -0.432 13.780 7.625 1.00 85.00 102 LYS A N 1
ATOM 775 C CA . LYS A 1 102 ? 0.601 14.678 7.111 1.00 85.00 102 LYS A CA 1
ATOM 776 C C . LYS A 1 102 ? 1.970 14.323 7.678 1.00 85.00 102 LYS A C 1
ATOM 778 O O . LYS A 1 102 ? 2.130 13.953 8.836 1.00 85.00 102 LYS A O 1
ATOM 783 N N . GLY A 1 103 ? 2.974 14.414 6.817 1.00 84.88 103 GLY A N 1
ATOM 784 C CA . GLY A 1 103 ? 4.372 14.245 7.182 1.00 84.88 103 GLY A CA 1
ATOM 785 C C . GLY A 1 103 ? 4.968 15.510 7.797 1.00 84.88 103 GLY A C 1
ATOM 786 O O . GLY A 1 103 ? 4.307 16.531 7.968 1.00 84.88 103 GLY A O 1
ATOM 787 N N . GLU A 1 104 ? 6.267 15.450 8.089 1.00 85.50 104 GLU A N 1
ATOM 788 C CA . GLU A 1 104 ? 7.018 16.568 8.680 1.00 85.50 104 GLU A CA 1
ATOM 789 C C . GLU A 1 104 ? 7.114 17.791 7.754 1.00 85.50 104 GLU A C 1
ATOM 791 O O . GLU A 1 104 ? 7.275 18.918 8.221 1.00 85.50 104 GLU A O 1
ATOM 796 N N . ARG A 1 105 ? 7.044 17.572 6.436 1.00 86.06 105 ARG A N 1
ATOM 797 C CA . ARG A 1 105 ? 7.116 18.621 5.415 1.00 86.06 105 ARG A CA 1
ATOM 798 C C . ARG A 1 105 ? 5.781 18.780 4.710 1.00 86.06 105 ARG A C 1
ATOM 800 O O . ARG A 1 105 ? 5.036 17.820 4.521 1.00 86.06 105 ARG A O 1
ATOM 807 N N . GLU A 1 106 ? 5.513 20.003 4.268 1.00 83.50 106 GLU A N 1
ATOM 808 C CA . GLU A 1 106 ? 4.331 20.307 3.471 1.00 83.50 106 GLU A CA 1
ATOM 809 C C . GLU A 1 106 ? 4.299 19.452 2.195 1.00 83.50 106 GLU A C 1
ATOM 811 O O . GLU A 1 106 ? 5.294 19.336 1.479 1.00 83.50 106 GLU A O 1
ATOM 816 N N . GLY A 1 107 ? 3.152 18.822 1.939 1.00 82.56 107 GLY A N 1
ATOM 817 C CA . GLY A 1 107 ? 2.960 17.908 0.812 1.00 82.56 107 GLY A CA 1
ATOM 818 C C . GLY A 1 107 ? 3.435 16.471 1.052 1.00 82.56 107 GLY A C 1
ATOM 819 O O . GLY A 1 107 ? 3.167 15.614 0.212 1.00 82.56 107 GLY A O 1
ATOM 820 N N . GLU A 1 108 ? 4.090 16.167 2.177 1.00 89.94 108 GLU A N 1
ATOM 821 C CA . GLU A 1 108 ? 4.431 14.789 2.538 1.00 89.94 108 GLU A CA 1
ATOM 822 C C . GLU A 1 108 ? 3.294 14.103 3.300 1.00 89.94 108 GLU A C 1
ATOM 824 O O . GLU A 1 108 ? 2.572 14.726 4.078 1.00 89.94 108 GLU A O 1
ATOM 829 N N . GLY A 1 109 ? 3.168 12.791 3.101 1.00 91.38 109 GLY A N 1
ATOM 830 C CA . GLY A 1 109 ? 2.310 11.939 3.917 1.00 91.38 109 GLY A CA 1
ATOM 831 C C . GLY A 1 109 ? 3.004 11.466 5.196 1.00 91.38 109 GLY A C 1
ATOM 832 O O . GLY A 1 109 ? 4.232 11.341 5.251 1.00 91.38 109 GLY A O 1
ATOM 833 N N . GLU A 1 110 ? 2.213 11.157 6.220 1.00 92.44 110 GLU A N 1
ATOM 834 C CA . GLU A 1 110 ? 2.701 10.576 7.478 1.00 92.44 110 GLU A CA 1
ATOM 835 C C . GLU A 1 110 ? 3.279 9.170 7.232 1.00 92.44 110 GLU A C 1
ATOM 837 O O . GLU A 1 110 ? 2.632 8.333 6.593 1.00 92.44 110 GLU A O 1
ATOM 842 N N . ARG A 1 111 ? 4.503 8.909 7.716 1.00 93.38 111 ARG A N 1
ATOM 843 C CA . ARG A 1 111 ? 5.207 7.622 7.562 1.00 93.38 111 ARG A CA 1
ATOM 844 C C . ARG A 1 111 ? 5.066 6.786 8.829 1.00 93.38 111 ARG A C 1
ATOM 846 O O . ARG A 1 111 ? 5.250 7.290 9.930 1.00 93.38 111 ARG A O 1
ATOM 853 N N . CYS A 1 112 ? 4.824 5.490 8.676 1.00 92.69 112 CYS A N 1
ATOM 854 C CA . CYS A 1 112 ? 4.685 4.565 9.797 1.00 92.69 112 CYS A CA 1
ATOM 855 C C . CYS A 1 112 ? 5.228 3.170 9.460 1.00 92.69 112 CYS A C 1
ATOM 857 O O . CYS A 1 112 ? 5.407 2.803 8.296 1.00 92.69 112 CYS A O 1
ATOM 859 N N . GLN A 1 113 ? 5.501 2.372 10.491 1.00 94.06 113 GLN A N 1
ATOM 860 C CA . GLN A 1 113 ? 5.843 0.961 10.340 1.00 94.06 113 GLN A CA 1
ATOM 861 C C . GLN A 1 113 ? 4.619 0.109 10.674 1.00 94.06 113 GLN A C 1
ATOM 863 O O . GLN A 1 113 ? 4.123 0.147 11.797 1.00 94.06 113 GLN A O 1
ATOM 868 N N . PHE A 1 114 ? 4.164 -0.708 9.726 1.00 94.25 114 PHE A N 1
ATOM 869 C CA . PHE A 1 114 ? 3.214 -1.772 10.033 1.00 94.25 114 PHE A CA 1
ATOM 870 C C . PHE A 1 114 ? 4.008 -2.965 10.551 1.00 94.25 114 PHE A C 1
ATOM 872 O O . PHE A 1 114 ? 4.863 -3.523 9.849 1.00 94.25 114 PHE A O 1
ATOM 879 N N . GLU A 1 115 ? 3.744 -3.337 11.799 1.00 92.44 115 GLU A N 1
ATOM 880 C CA . GLU A 1 115 ? 4.513 -4.346 12.515 1.00 92.44 115 GLU A CA 1
ATOM 881 C C . GLU A 1 115 ? 4.617 -5.649 11.723 1.00 92.44 115 GLU A C 1
ATOM 883 O O . GLU A 1 115 ? 3.619 -6.273 11.364 1.00 92.44 115 GLU A O 1
ATOM 888 N N . ARG A 1 116 ? 5.857 -6.095 11.493 1.00 91.50 116 ARG A N 1
ATOM 889 C CA . ARG A 1 116 ? 6.188 -7.332 10.763 1.00 91.50 116 ARG A CA 1
ATOM 890 C C . ARG A 1 116 ? 5.807 -7.338 9.272 1.00 91.50 116 ARG A C 1
ATOM 892 O O . ARG A 1 116 ? 6.025 -8.355 8.621 1.00 91.50 116 ARG A O 1
ATOM 899 N N . VAL A 1 117 ? 5.295 -6.233 8.729 1.00 93.50 117 VAL A N 1
ATOM 900 C CA . VAL A 1 117 ? 4.869 -6.125 7.324 1.00 93.50 117 VAL A CA 1
ATOM 901 C C . VAL A 1 117 ? 5.832 -5.250 6.522 1.00 93.50 117 VAL A C 1
ATOM 903 O O . VAL A 1 117 ? 6.423 -5.706 5.542 1.00 93.50 117 VAL A O 1
ATOM 906 N N . GLY A 1 118 ? 6.028 -3.996 6.929 1.00 95.12 118 GLY A N 1
ATOM 907 C CA . GLY A 1 118 ? 6.832 -3.047 6.161 1.00 95.12 118 GLY A CA 1
ATOM 908 C C . GLY A 1 118 ? 6.668 -1.610 6.625 1.00 95.12 118 GLY A C 1
ATOM 909 O O . GLY A 1 118 ? 5.992 -1.336 7.616 1.00 95.12 118 GLY A O 1
ATOM 910 N N . TYR A 1 119 ? 7.287 -0.702 5.883 1.00 95.56 119 TYR A N 1
ATOM 911 C CA . TYR A 1 119 ? 7.149 0.736 6.071 1.00 95.56 119 TYR A CA 1
ATOM 912 C C . TYR A 1 119 ? 6.143 1.290 5.069 1.00 95.56 119 TYR A C 1
ATOM 914 O O . TYR A 1 119 ? 6.170 0.928 3.890 1.00 95.56 119 TYR A O 1
ATOM 922 N N . PHE A 1 120 ? 5.260 2.156 5.548 1.00 96.12 120 PHE A N 1
ATOM 923 C CA . PHE A 1 120 ? 4.139 2.712 4.805 1.00 96.12 120 PHE A CA 1
ATOM 924 C C . PHE A 1 120 ? 4.111 4.234 4.930 1.00 96.12 120 PHE A C 1
ATOM 926 O O . PHE A 1 120 ? 4.661 4.803 5.874 1.00 96.12 120 PHE A O 1
ATOM 933 N N . VAL A 1 121 ? 3.466 4.883 3.967 1.00 95.88 121 VAL A N 1
ATOM 934 C CA . VAL A 1 121 ? 3.185 6.320 3.964 1.00 95.88 121 VAL A CA 1
ATOM 935 C C . VAL A 1 121 ? 1.717 6.556 3.629 1.00 95.88 121 VAL A C 1
ATOM 937 O O . VAL A 1 121 ? 1.145 5.818 2.825 1.00 95.88 121 VAL A O 1
ATOM 940 N N . THR A 1 122 ? 1.110 7.566 4.245 1.00 95.56 122 THR A N 1
ATOM 941 C CA . THR A 1 122 ? -0.248 8.006 3.904 1.00 95.56 122 THR A CA 1
ATOM 942 C C . THR A 1 122 ? -0.256 8.626 2.505 1.00 95.56 122 THR A C 1
ATOM 944 O O . THR A 1 122 ? 0.563 9.489 2.196 1.00 95.56 122 THR A O 1
ATOM 947 N N . ASP A 1 123 ? -1.153 8.162 1.642 1.00 95.44 123 ASP A N 1
ATOM 948 C CA . ASP A 1 123 ? -1.264 8.620 0.256 1.00 95.44 123 ASP A CA 1
ATOM 949 C C . ASP A 1 123 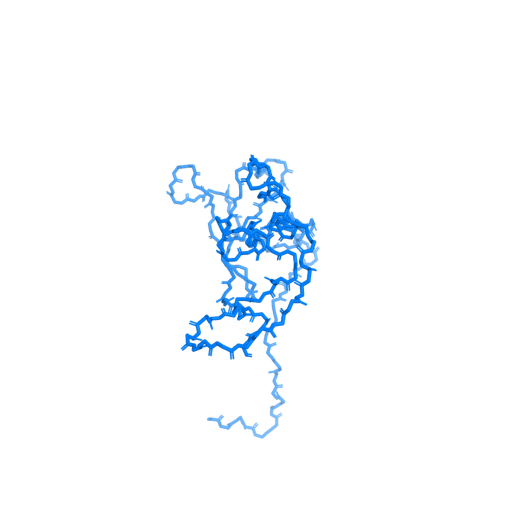? -2.099 9.916 0.164 1.00 95.44 123 ASP A C 1
ATOM 951 O O . ASP A 1 123 ? -3.065 10.057 0.927 1.00 95.44 123 ASP A O 1
ATOM 955 N N . PRO A 1 124 ? -1.782 10.843 -0.765 1.00 93.62 124 PRO A N 1
ATOM 956 C CA . PRO A 1 124 ? -2.559 12.068 -0.991 1.00 93.62 124 PRO A CA 1
ATOM 957 C C . PRO A 1 124 ? -4.046 11.853 -1.317 1.00 93.62 124 PRO A C 1
ATOM 959 O O . PRO A 1 124 ? -4.849 12.757 -1.094 1.00 93.62 124 PRO A O 1
ATOM 962 N N . ASP A 1 125 ? -4.441 10.671 -1.798 1.00 93.94 125 ASP A N 1
ATOM 963 C CA . ASP A 1 125 ? -5.840 10.287 -2.026 1.00 93.94 125 ASP A CA 1
ATOM 964 C C . ASP A 1 125 ? -6.627 10.050 -0.723 1.00 93.94 125 ASP A C 1
ATOM 966 O O . ASP A 1 125 ? -7.831 9.734 -0.770 1.00 93.94 125 ASP A O 1
ATOM 970 N N . SER A 1 126 ? -5.957 10.125 0.431 1.00 92.50 126 SER A N 1
ATOM 971 C CA . SER A 1 126 ? -6.577 10.031 1.748 1.00 92.50 126 SER A CA 1
ATOM 972 C C . SER A 1 126 ? -7.409 11.275 2.044 1.00 92.50 126 SER A C 1
ATOM 974 O O . SER A 1 126 ? -6.984 12.410 1.858 1.00 92.50 126 SER A O 1
ATOM 976 N N . ASP A 1 127 ? -8.606 11.052 2.568 1.00 91.00 127 ASP A N 1
ATOM 977 C CA . ASP A 1 127 ? -9.531 12.093 2.991 1.00 91.00 127 ASP A CA 1
ATOM 978 C C . ASP A 1 127 ? -10.034 11.757 4.399 1.00 91.00 127 ASP A C 1
ATOM 980 O O . ASP A 1 127 ? -10.999 11.003 4.587 1.00 91.00 127 ASP A O 1
ATOM 984 N N . MET A 1 128 ? -9.364 12.332 5.402 1.00 85.00 128 MET A N 1
ATOM 985 C CA . MET A 1 128 ? -9.692 12.127 6.817 1.00 85.00 128 MET A CA 1
ATOM 986 C C . MET A 1 128 ? -11.111 12.599 7.152 1.00 85.00 128 MET A C 1
ATOM 988 O O . MET A 1 128 ? -11.783 11.983 7.980 1.00 85.00 128 MET A O 1
ATOM 992 N N . SER A 1 129 ? -11.610 13.636 6.464 1.00 86.31 129 SER A N 1
ATOM 993 C CA . SER A 1 129 ? -12.969 14.156 6.671 1.00 86.31 129 SER A CA 1
ATOM 994 C C . SER A 1 129 ? -14.042 13.138 6.274 1.00 86.31 129 SER A C 1
ATOM 996 O O . SER A 1 129 ? -15.102 13.066 6.898 1.00 86.31 129 SER A O 1
ATOM 998 N N . LYS A 1 130 ? -13.731 12.283 5.294 1.00 88.50 130 LYS A N 1
ATOM 999 C CA . LYS A 1 130 ? -14.585 11.179 4.834 1.00 88.50 130 LYS A CA 1
ATOM 1000 C C . LYS A 1 130 ? -14.182 9.826 5.416 1.00 88.50 130 LYS A C 1
ATOM 1002 O O . LYS A 1 130 ? -14.717 8.806 4.987 1.00 88.50 130 LYS A O 1
ATOM 1007 N N . ARG A 1 131 ? -13.252 9.802 6.381 1.00 86.31 131 ARG A N 1
ATOM 1008 C CA . ARG A 1 131 ? -12.681 8.577 6.974 1.00 86.31 131 ARG A CA 1
ATOM 1009 C C . ARG A 1 131 ? -12.113 7.613 5.926 1.00 86.31 131 ARG A C 1
ATOM 1011 O O . ARG A 1 131 ? -12.146 6.399 6.112 1.00 86.31 131 ARG A O 1
ATOM 1018 N N . LYS A 1 132 ? -11.608 8.150 4.815 1.00 92.06 132 LYS A N 1
ATOM 1019 C CA . LYS A 1 132 ? -10.943 7.383 3.766 1.00 92.06 132 LYS A CA 1
ATOM 1020 C C . LYS A 1 132 ? -9.443 7.499 3.988 1.00 92.06 132 LYS A C 1
ATOM 1022 O O . LYS A 1 132 ? -8.877 8.561 3.762 1.00 92.06 132 LYS A O 1
ATOM 1027 N N . VAL A 1 133 ? -8.805 6.411 4.396 1.00 94.25 133 VAL A N 1
ATOM 1028 C CA . VAL A 1 133 ? -7.349 6.363 4.570 1.00 94.25 133 VAL A CA 1
ATOM 1029 C C . VAL A 1 133 ? -6.760 5.405 3.551 1.00 94.25 133 VAL A C 1
ATOM 1031 O O . VAL A 1 133 ? -7.276 4.299 3.364 1.00 94.25 133 VAL A O 1
ATOM 1034 N N . VAL A 1 134 ? -5.702 5.849 2.882 1.00 96.25 134 VAL A N 1
ATOM 1035 C CA . VAL A 1 134 ? -4.973 5.078 1.882 1.00 96.25 134 VAL A CA 1
ATOM 1036 C C . VAL A 1 134 ? -3.499 5.060 2.272 1.00 96.25 134 VAL A C 1
ATOM 1038 O O . VAL A 1 134 ? -2.902 6.107 2.511 1.00 96.25 134 VAL A O 1
ATOM 1041 N N . PHE A 1 135 ? -2.908 3.871 2.334 1.00 97.25 135 PHE A N 1
ATOM 1042 C CA . PHE A 1 135 ? -1.488 3.686 2.615 1.00 97.25 135 PHE A CA 1
ATOM 1043 C C . PHE A 1 135 ? -0.757 3.123 1.410 1.00 97.25 135 PHE A C 1
ATOM 1045 O O . PHE A 1 135 ? -1.193 2.132 0.827 1.00 97.25 135 PHE A O 1
ATOM 1052 N N . ASN A 1 136 ? 0.421 3.663 1.128 1.00 97.75 136 ASN A N 1
ATOM 1053 C CA . ASN A 1 136 ? 1.357 3.109 0.160 1.00 97.75 136 ASN A CA 1
ATOM 1054 C C . ASN A 1 136 ? 2.510 2.434 0.887 1.00 97.75 136 ASN A C 1
ATOM 1056 O O . ASN A 1 136 ? 3.142 3.044 1.754 1.00 97.75 136 ASN A O 1
ATOM 1060 N N . ARG A 1 137 ? 2.828 1.189 0.524 1.00 97.38 137 ARG A N 1
ATOM 1061 C CA . ARG A 1 137 ? 4.044 0.533 1.019 1.00 97.38 137 ARG A CA 1
ATOM 1062 C C . ARG A 1 137 ? 5.269 1.192 0.388 1.00 97.38 137 ARG A C 1
ATOM 1064 O O . ARG A 1 137 ? 5.426 1.134 -0.826 1.00 97.38 137 ARG A O 1
ATOM 1071 N N . ILE A 1 138 ? 6.145 1.746 1.222 1.00 95.62 138 ILE A N 1
ATOM 1072 C CA . ILE A 1 138 ? 7.441 2.302 0.820 1.00 95.62 138 ILE A CA 1
ATOM 1073 C C . ILE A 1 138 ? 8.395 1.146 0.509 1.00 95.62 138 ILE A C 1
ATOM 1075 O O . ILE A 1 138 ? 8.862 0.995 -0.613 1.00 95.62 138 ILE A O 1
ATOM 1079 N N . VAL A 1 139 ? 8.658 0.305 1.514 1.00 95.19 139 VAL A N 1
ATOM 1080 C CA . VAL A 1 139 ? 9.558 -0.851 1.420 1.00 95.19 139 VAL A CA 1
ATOM 1081 C C . VAL A 1 139 ? 9.121 -1.958 2.389 1.00 95.19 139 VAL A C 1
ATOM 1083 O O . VAL A 1 139 ? 8.585 -1.664 3.465 1.00 95.19 139 VAL A O 1
ATOM 1086 N N . PRO A 1 140 ? 9.331 -3.243 2.047 1.00 94.88 140 PRO A N 1
ATOM 1087 C CA . PRO A 1 140 ? 9.164 -4.337 3.001 1.00 94.88 140 PRO A CA 1
ATOM 1088 C C . PRO A 1 140 ? 10.266 -4.302 4.076 1.00 94.88 140 PRO A C 1
ATOM 1090 O O . PRO A 1 140 ? 11.327 -3.718 3.871 1.00 94.88 140 PRO A O 1
ATOM 1093 N N . LEU A 1 141 ? 10.051 -4.965 5.220 1.00 93.12 141 LEU A N 1
ATOM 1094 C CA . LEU A 1 141 ? 11.069 -5.025 6.292 1.00 93.12 141 LEU A CA 1
ATOM 1095 C C . LEU A 1 141 ? 12.343 -5.762 5.878 1.00 93.12 141 LEU A C 1
ATOM 1097 O O . LEU A 1 141 ? 13.413 -5.542 6.442 1.00 93.12 141 LEU A O 1
ATOM 1101 N N . ARG A 1 142 ? 12.203 -6.703 4.948 1.00 88.69 142 ARG A N 1
ATOM 1102 C CA . ARG A 1 142 ? 13.298 -7.479 4.383 1.00 88.69 142 ARG A CA 1
ATOM 1103 C C . ARG A 1 142 ? 13.062 -7.610 2.896 1.00 88.69 142 ARG A C 1
ATOM 1105 O O . ARG A 1 142 ? 11.931 -7.819 2.462 1.00 88.69 142 ARG A O 1
ATOM 1112 N N . VAL A 1 143 ? 14.145 -7.528 2.141 1.00 79.06 143 VAL A N 1
ATOM 1113 C CA . VAL A 1 143 ? 14.137 -7.911 0.736 1.00 79.06 143 VAL A CA 1
ATOM 1114 C C . VAL A 1 143 ? 13.958 -9.427 0.704 1.00 79.06 143 VAL A C 1
ATOM 1116 O O . VAL A 1 143 ? 14.748 -10.161 1.303 1.00 79.06 143 VAL A O 1
ATOM 1119 N N . SER A 1 144 ? 12.889 -9.914 0.079 1.00 66.25 144 SER A N 1
ATOM 1120 C CA . SER A 1 144 ? 12.820 -11.327 -0.275 1.00 66.25 144 SER A CA 1
ATOM 1121 C C . SER A 1 144 ? 13.896 -11.571 -1.321 1.00 66.25 144 SER A C 1
ATOM 1123 O O . SER A 1 144 ? 13.950 -10.839 -2.309 1.00 66.25 144 SER A O 1
ATOM 1125 N N . LYS A 1 145 ? 14.733 -12.595 -1.132 1.00 61.25 145 LYS A N 1
ATOM 1126 C CA . LYS A 1 145 ? 15.516 -13.117 -2.252 1.00 61.25 145 LYS A CA 1
ATOM 1127 C C . LYS A 1 145 ? 14.547 -13.389 -3.403 1.00 61.25 145 LYS A C 1
ATOM 1129 O O . LYS A 1 145 ? 13.468 -13.941 -3.163 1.00 61.25 145 LYS A O 1
ATOM 1134 N N . ALA A 1 146 ? 14.901 -12.968 -4.617 1.00 54.84 146 ALA A N 1
ATOM 1135 C CA . ALA A 1 146 ? 14.206 -13.463 -5.796 1.00 54.84 146 ALA A CA 1
ATOM 1136 C C . ALA A 1 146 ? 14.199 -14.993 -5.690 1.00 54.84 146 ALA A C 1
ATOM 1138 O O . ALA A 1 146 ? 15.193 -15.591 -5.280 1.00 54.84 146 ALA A O 1
ATOM 1139 N N . LYS A 1 147 ? 13.049 -15.617 -5.925 1.00 39.31 147 LYS A N 1
ATOM 1140 C CA . LYS A 1 147 ? 12.895 -17.067 -5.824 1.00 39.31 147 LYS A CA 1
ATOM 1141 C C . LYS A 1 147 ? 13.803 -17.704 -6.889 1.00 39.31 147 LYS A C 1
ATOM 1143 O O . LYS A 1 147 ? 13.387 -17.790 -8.033 1.00 39.31 147 LYS A O 1
ATOM 1148 N N . GLY A 1 148 ? 15.041 -18.051 -6.523 1.00 46.31 148 GLY A N 1
ATOM 1149 C CA . GLY A 1 148 ? 16.069 -18.508 -7.466 1.00 46.31 148 GLY A CA 1
ATOM 1150 C C . GLY A 1 148 ? 17.524 -18.288 -7.021 1.00 46.31 148 GLY A C 1
ATOM 1151 O O . GLY A 1 148 ? 18.344 -17.914 -7.851 1.00 46.31 148 GLY A O 1
ATOM 1152 N N . GLU A 1 149 ? 17.849 -18.502 -5.740 1.00 30.77 149 GLU A N 1
ATOM 1153 C CA . GLU A 1 149 ? 19.233 -18.732 -5.272 1.00 30.77 149 GLU A CA 1
ATOM 1154 C C . GLU A 1 149 ? 19.332 -20.093 -4.585 1.00 30.77 149 GLU A C 1
ATOM 1156 O O . GLU A 1 149 ? 18.395 -20.414 -3.812 1.00 30.77 149 GLU A O 1
#

Foldseek 3Di:
DDDDPPDDPDDDDDDDDDPPFFFAKEKEFDDQFLDPDLPDQDQPPPSDDDDDDDDDDDDDDDPRPDRPPPPPPCSSVVRTDPVRIDMDGRHGDHPVQADPQADPDPPFGHWGADPQFAIWGWDPVADVVVSYTYIYGPDGPDDDDDPPD

Radius of gyration: 23.34 Å; chains: 1; bounding box: 48×46×69 Å

Secondary structure (DSSP, 8-state):
-PPPTT-----PPPP---TT--EEEEEEE--SBSSS-TTS---TT--S---------------------TT-TTGGGGGB-TTSEEEEEEEE--GGG-SSSB-SSTTPBPEEEETTTEEEEE-TT-BGGGTB-EEEEEEESSPPPPS--

InterPro domains:
  IPR011035 Large ribosomal subunit protein bL25/Gln-tRNA synthetase, anti-codon-binding domain superfamily [SSF50715] (13-142)
  IPR020056 Large ribosomal subunit protein bL25/Gln-tRNA synthetase, N-terminal [G3DSA:2.40.240.10] (17-144)

Sequence (149 aa):
MSTPQGQVAVGLGIHWCSTKCPTAEVRVYNHLFKSPNPYEPIVEGQGEAKKAEAKPEAEVEAEAEVVKDPADRNAWLSDINPESMVVYKNVPYTGHVVTDGKGEREGEGERCQFERVGYFVTDPDSDMSKRKVVFNRIVPLRVSKAKGE

Organism: NCBI:txid797122

pLDDT: mean 76.23, std 20.62, range [30.77, 98.12]